Protein AF-A0A9E4HU16-F1 (afdb_monomer_lite)

Structure (mmCIF, N/CA/C/O backbone):
data_AF-A0A9E4HU16-F1
#
_entry.id   AF-A0A9E4HU16-F1
#
loop_
_atom_site.group_PDB
_atom_site.id
_atom_site.type_symbol
_atom_site.label_atom_id
_atom_site.label_alt_id
_atom_site.label_comp_id
_atom_site.label_asym_id
_atom_site.label_entity_id
_atom_site.label_seq_id
_atom_site.pdbx_PDB_ins_code
_atom_site.Cartn_x
_atom_site.Cartn_y
_atom_site.Cartn_z
_atom_site.occupancy
_atom_site.B_iso_or_equiv
_atom_site.auth_seq_id
_atom_site.auth_comp_id
_atom_site.auth_asym_id
_atom_site.auth_atom_id
_atom_site.pdbx_PDB_model_num
ATOM 1 N N . ALA A 1 1 ? -8.188 10.455 -8.832 1.00 62.94 1 ALA A N 1
ATOM 2 C CA . ALA A 1 1 ? -7.631 9.438 -7.920 1.00 62.94 1 ALA A CA 1
ATOM 3 C C . ALA A 1 1 ? -6.846 8.392 -8.711 1.00 62.94 1 ALA A C 1
ATOM 5 O O . ALA A 1 1 ? -5.662 8.218 -8.456 1.00 62.94 1 ALA A O 1
ATOM 6 N N . ASP A 1 2 ? -7.446 7.808 -9.746 1.00 85.00 2 ASP A N 1
ATOM 7 C CA . ASP A 1 2 ? -6.883 6.674 -10.497 1.00 85.00 2 ASP A CA 1
ATOM 8 C C . ASP A 1 2 ? -5.533 6.949 -11.166 1.00 85.00 2 ASP A C 1
ATOM 10 O O . ASP A 1 2 ? -4.651 6.102 -11.140 1.00 85.00 2 ASP A O 1
ATOM 14 N N . ILE A 1 3 ? -5.311 8.155 -11.699 1.00 92.81 3 ILE A N 1
ATOM 15 C CA . ILE A 1 3 ? -4.030 8.504 -12.338 1.00 92.81 3 ILE A CA 1
ATOM 16 C C . ILE A 1 3 ? -2.835 8.449 -11.373 1.00 92.81 3 ILE A C 1
ATOM 18 O O . ILE A 1 3 ? -1.717 8.156 -11.793 1.00 92.81 3 ILE A O 1
ATOM 22 N N . VAL A 1 4 ? -3.057 8.724 -10.084 1.00 92.12 4 VAL A N 1
ATOM 23 C CA . VAL A 1 4 ? -2.005 8.652 -9.059 1.00 92.12 4 VAL A CA 1
ATOM 24 C C . VAL A 1 4 ? -1.679 7.191 -8.766 1.00 92.12 4 VAL A C 1
ATOM 26 O O . VAL A 1 4 ? -0.508 6.826 -8.754 1.00 92.12 4 VAL A O 1
ATOM 29 N N . PHE A 1 5 ? -2.709 6.351 -8.640 1.00 90.31 5 PHE A N 1
ATOM 30 C CA . PHE A 1 5 ? -2.557 4.907 -8.477 1.00 90.31 5 PHE A CA 1
ATOM 31 C C . PHE A 1 5 ? -1.858 4.257 -9.681 1.00 90.31 5 PHE A C 1
ATOM 33 O O . PHE A 1 5 ? -0.846 3.585 -9.514 1.00 90.31 5 PHE A O 1
ATOM 40 N N . ILE A 1 6 ? -2.324 4.521 -10.907 1.00 94.44 6 ILE A N 1
ATOM 41 C CA . ILE A 1 6 ? -1.723 3.977 -12.137 1.00 94.44 6 ILE A CA 1
ATOM 42 C C . ILE A 1 6 ? -0.249 4.386 -12.240 1.00 94.44 6 ILE A C 1
ATOM 44 O O . ILE A 1 6 ? 0.606 3.561 -12.551 1.00 94.44 6 ILE A O 1
ATOM 48 N N . ARG A 1 7 ? 0.080 5.643 -11.917 1.00 96.06 7 ARG A N 1
ATOM 49 C CA . ARG A 1 7 ? 1.471 6.115 -11.891 1.00 96.06 7 ARG A CA 1
ATOM 50 C C . ARG A 1 7 ? 2.308 5.398 -10.831 1.00 96.06 7 ARG A C 1
ATOM 52 O O . ARG A 1 7 ? 3.453 5.057 -11.119 1.00 96.06 7 ARG A O 1
ATOM 59 N N . ALA A 1 8 ? 1.764 5.176 -9.635 1.00 96.12 8 ALA A N 1
ATOM 60 C CA . ALA A 1 8 ? 2.444 4.438 -8.573 1.00 96.12 8 ALA A CA 1
ATOM 61 C C . ALA A 1 8 ? 2.712 2.981 -8.988 1.00 96.12 8 ALA A C 1
ATOM 63 O O . ALA A 1 8 ? 3.816 2.486 -8.783 1.00 96.12 8 ALA A O 1
ATOM 64 N N . MET A 1 9 ? 1.761 2.338 -9.671 1.00 95.88 9 MET A N 1
ATOM 65 C CA . MET A 1 9 ? 1.931 0.988 -10.217 1.00 95.88 9 MET A CA 1
ATOM 66 C C . MET A 1 9 ? 2.984 0.930 -11.329 1.00 95.88 9 MET A C 1
ATOM 68 O O . MET A 1 9 ? 3.844 0.058 -11.311 1.00 95.88 9 MET A O 1
ATOM 72 N N . MET A 1 10 ? 2.995 1.890 -12.259 1.00 96.69 10 MET A N 1
ATOM 73 C CA . MET A 1 10 ? 4.057 1.967 -13.272 1.00 96.69 10 MET A CA 1
ATOM 74 C C . MET A 1 10 ? 5.441 2.179 -12.641 1.00 96.69 10 MET A C 1
ATOM 76 O O . MET A 1 10 ? 6.422 1.592 -13.089 1.00 96.69 10 MET A O 1
ATOM 80 N N . ARG A 1 11 ? 5.529 3.014 -11.597 1.00 96.69 11 ARG A N 1
ATOM 81 C CA . ARG A 1 11 ? 6.766 3.225 -10.833 1.00 96.69 11 ARG A CA 1
ATOM 82 C C . ARG A 1 11 ? 7.209 1.939 -10.137 1.00 96.69 11 ARG A C 1
ATOM 84 O O . ARG A 1 11 ? 8.390 1.630 -10.172 1.00 96.69 11 ARG A O 1
ATOM 91 N N . TYR A 1 12 ? 6.278 1.195 -9.548 1.00 97.56 12 TYR A N 1
ATOM 92 C CA . TYR A 1 12 ? 6.564 -0.067 -8.873 1.00 97.56 12 TYR A CA 1
ATOM 93 C C . TYR A 1 12 ? 7.216 -1.093 -9.807 1.00 97.56 12 TYR A C 1
ATOM 95 O O . TYR A 1 12 ? 8.215 -1.693 -9.426 1.00 97.56 12 TYR A O 1
ATOM 103 N N . GLU A 1 13 ? 6.724 -1.238 -11.041 1.00 98.00 13 GLU A N 1
ATOM 104 C CA . GLU A 1 13 ? 7.341 -2.130 -12.038 1.00 98.00 13 GLU A CA 1
ATOM 105 C C . GLU A 1 13 ? 8.783 -1.718 -12.380 1.00 98.00 13 GLU A C 1
ATOM 107 O O . GLU A 1 13 ? 9.663 -2.565 -12.527 1.00 98.00 13 GLU A O 1
ATOM 112 N N . ILE A 1 14 ? 9.054 -0.410 -12.455 1.00 97.38 14 ILE A N 1
ATOM 113 C CA . ILE A 1 14 ? 10.416 0.113 -12.646 1.00 97.38 14 ILE A CA 1
ATOM 114 C C . ILE A 1 14 ? 11.278 -0.189 -11.414 1.00 97.38 14 ILE A C 1
ATOM 116 O O . ILE A 1 14 ? 12.393 -0.687 -11.546 1.00 97.38 14 ILE A O 1
ATOM 120 N N . ASP A 1 15 ? 10.763 0.085 -10.217 1.00 98.00 15 ASP A N 1
ATOM 121 C CA . ASP A 1 15 ? 11.491 -0.113 -8.966 1.00 98.00 15 ASP A CA 1
ATOM 122 C C . ASP A 1 15 ? 11.804 -1.602 -8.724 1.00 98.00 15 ASP A C 1
ATOM 124 O O . ASP A 1 15 ? 12.876 -1.913 -8.214 1.00 98.00 15 ASP A O 1
ATOM 128 N N . LEU A 1 16 ? 10.936 -2.532 -9.144 1.00 98.00 16 LEU A N 1
ATOM 129 C CA . LEU A 1 16 ? 11.203 -3.977 -9.102 1.00 98.00 16 LEU A CA 1
ATOM 130 C C . LEU A 1 16 ? 12.386 -4.399 -9.980 1.00 98.00 16 LEU A C 1
ATOM 132 O O . LEU A 1 16 ? 13.098 -5.339 -9.634 1.00 98.00 16 LEU A O 1
ATOM 136 N N . ALA A 1 17 ? 12.583 -3.734 -11.120 1.00 97.50 17 ALA A N 1
ATOM 137 C CA . ALA A 1 17 ? 13.694 -4.023 -12.022 1.00 97.50 17 ALA A CA 1
ATOM 138 C C . ALA A 1 17 ? 15.024 -3.419 -11.537 1.00 97.50 17 ALA A C 1
ATOM 140 O O . ALA A 1 17 ? 16.090 -3.903 -11.915 1.00 97.50 17 ALA A O 1
ATOM 141 N N . LEU A 1 18 ? 14.967 -2.354 -10.729 1.00 97.50 18 LEU A N 1
ATOM 142 C CA . LEU A 1 18 ? 16.139 -1.588 -10.291 1.00 97.50 18 LEU A CA 1
ATOM 143 C C . LEU A 1 18 ? 16.584 -1.900 -8.857 1.00 97.50 18 LEU A C 1
ATOM 145 O O . LEU A 1 18 ? 17.764 -1.749 -8.542 1.00 97.50 18 LEU A O 1
ATOM 149 N N . PHE A 1 19 ? 15.663 -2.316 -7.989 1.00 96.06 19 PHE A N 1
ATOM 150 C CA . PHE A 1 19 ? 15.883 -2.453 -6.550 1.00 96.06 19 PHE A CA 1
ATOM 151 C C . PHE A 1 19 ? 15.351 -3.784 -6.006 1.00 96.06 19 PHE A C 1
ATOM 153 O O . PHE A 1 19 ? 14.831 -4.635 -6.724 1.00 96.06 19 PHE A O 1
ATOM 160 N N . SER A 1 20 ? 15.484 -3.975 -4.691 1.00 96.94 20 SER A N 1
ATOM 161 C CA . SER A 1 20 ? 14.874 -5.120 -4.010 1.00 96.94 20 SER A CA 1
ATOM 162 C C . SER A 1 20 ? 13.345 -5.019 -3.985 1.00 96.94 20 SER A C 1
ATOM 164 O O . SER A 1 20 ? 12.775 -3.928 -3.932 1.00 96.94 20 SER A O 1
ATOM 166 N N . VAL A 1 21 ? 12.672 -6.173 -3.918 1.00 97.19 21 VAL A N 1
ATOM 167 C CA . VAL A 1 21 ? 11.207 -6.249 -3.752 1.00 97.19 21 VAL A CA 1
ATOM 168 C C . VAL A 1 21 ? 10.741 -5.484 -2.511 1.00 97.19 21 VAL A C 1
ATOM 170 O O . VAL A 1 21 ? 9.700 -4.829 -2.537 1.00 97.19 21 VAL A O 1
ATOM 173 N N . GLU A 1 22 ? 11.520 -5.543 -1.429 1.00 98.00 22 GLU A N 1
ATOM 174 C CA . GLU A 1 22 ? 11.253 -4.823 -0.182 1.00 98.00 22 GLU A CA 1
ATOM 175 C C . GLU A 1 22 ? 11.177 -3.307 -0.423 1.00 98.00 22 GLU A C 1
ATOM 177 O O . GLU A 1 22 ? 10.248 -2.634 0.021 1.00 98.00 22 GLU A O 1
ATOM 182 N N . GLU A 1 23 ? 12.146 -2.766 -1.160 1.00 97.56 23 GLU A N 1
ATOM 183 C CA . GLU A 1 23 ? 12.249 -1.338 -1.448 1.00 97.56 23 GLU A C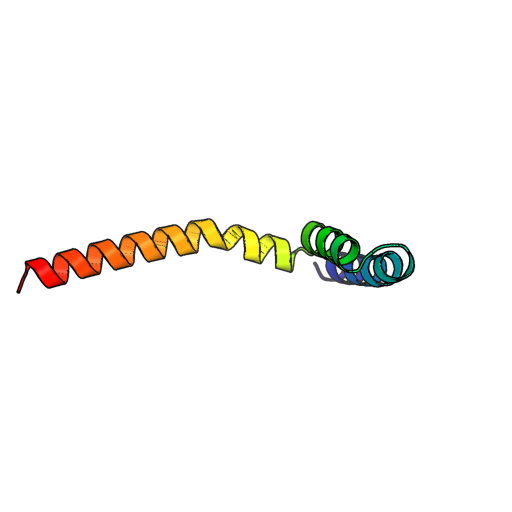A 1
ATOM 184 C C . GLU A 1 23 ? 11.177 -0.864 -2.428 1.00 97.56 23 GLU A C 1
ATOM 186 O O . GLU A 1 23 ? 10.496 0.121 -2.143 1.00 97.56 23 GLU A O 1
ATOM 191 N N . ALA A 1 24 ? 10.929 -1.622 -3.499 1.00 98.00 24 ALA A N 1
ATOM 192 C CA . ALA A 1 24 ? 9.840 -1.342 -4.431 1.00 98.00 24 ALA A CA 1
ATOM 193 C C . ALA A 1 24 ? 8.477 -1.296 -3.715 1.00 98.00 24 ALA A C 1
ATOM 195 O O . ALA A 1 24 ? 7.676 -0.385 -3.932 1.00 98.00 24 ALA A O 1
ATOM 196 N N . ARG A 1 25 ? 8.221 -2.236 -2.794 1.00 96.44 25 ARG A N 1
ATOM 197 C CA . ARG A 1 25 ? 6.983 -2.256 -1.999 1.00 96.44 25 ARG A CA 1
ATOM 198 C C . ARG A 1 25 ? 6.885 -1.086 -1.030 1.00 96.44 25 ARG A C 1
ATOM 200 O O . ARG A 1 25 ? 5.810 -0.502 -0.922 1.00 96.44 25 ARG A O 1
ATOM 207 N N . ARG A 1 26 ? 7.974 -0.722 -0.343 1.00 97.00 26 ARG A N 1
ATOM 208 C CA . ARG A 1 26 ? 7.991 0.465 0.531 1.00 97.00 26 ARG A CA 1
ATOM 209 C C . ARG A 1 26 ? 7.635 1.731 -0.249 1.00 97.00 26 ARG A C 1
ATOM 211 O O . ARG A 1 26 ? 6.794 2.502 0.211 1.00 97.00 26 ARG A O 1
ATOM 218 N N . ASN A 1 27 ? 8.209 1.903 -1.438 1.00 96.50 27 ASN A N 1
ATOM 219 C CA . ASN A 1 27 ? 7.918 3.043 -2.305 1.00 96.50 27 ASN A CA 1
ATOM 220 C C . ASN A 1 27 ? 6.458 3.046 -2.776 1.00 96.50 27 ASN A C 1
ATOM 222 O O . ASN A 1 27 ? 5.797 4.083 -2.703 1.00 96.50 27 ASN A O 1
ATOM 226 N N . LEU A 1 28 ? 5.930 1.891 -3.202 1.00 96.81 28 LEU A N 1
ATOM 227 C CA . LEU A 1 28 ? 4.532 1.757 -3.622 1.00 96.81 28 LEU A CA 1
ATOM 228 C C . LEU A 1 28 ? 3.562 2.096 -2.485 1.00 96.81 28 LEU A C 1
ATOM 230 O O . LEU A 1 28 ? 2.664 2.905 -2.686 1.00 96.81 28 LEU A O 1
ATOM 234 N N . VAL A 1 29 ? 3.766 1.546 -1.284 1.00 96.25 29 VAL A N 1
ATOM 235 C CA . VAL A 1 29 ? 2.927 1.844 -0.106 1.00 96.25 29 VAL A CA 1
ATOM 236 C C . VAL A 1 29 ? 2.969 3.333 0.249 1.00 96.25 29 VAL A C 1
ATOM 238 O O . VAL A 1 29 ? 1.956 3.902 0.649 1.00 96.25 29 VAL A O 1
ATOM 241 N N . GLY A 1 30 ? 4.123 3.982 0.073 1.00 95.31 30 GLY A N 1
ATOM 242 C CA . GLY A 1 30 ? 4.270 5.420 0.280 1.00 95.31 30 GLY A CA 1
ATOM 243 C C . GLY A 1 30 ? 3.555 6.285 -0.763 1.00 95.31 30 GLY A C 1
ATOM 244 O O . GLY A 1 30 ? 3.222 7.426 -0.454 1.00 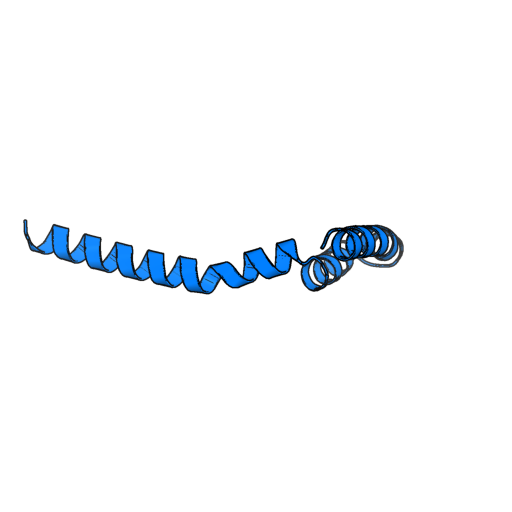95.31 30 GLY A O 1
ATOM 245 N N . ALA A 1 31 ? 3.300 5.775 -1.970 1.00 94.50 31 ALA A N 1
ATOM 246 C CA . ALA A 1 31 ? 2.732 6.539 -3.085 1.00 94.50 31 ALA A CA 1
ATOM 247 C C . ALA A 1 31 ? 1.269 6.193 -3.414 1.00 94.50 31 ALA A C 1
ATOM 249 O O . ALA A 1 31 ? 0.568 7.029 -3.984 1.00 94.50 31 ALA A O 1
ATOM 250 N N . ASP A 1 32 ? 0.808 4.986 -3.084 1.00 94.50 32 ASP A N 1
ATOM 251 C CA . ASP A 1 32 ? -0.553 4.527 -3.352 1.00 94.50 32 ASP A CA 1
ATOM 252 C C . ASP A 1 32 ? -1.572 5.203 -2.407 1.00 94.50 32 ASP A C 1
ATOM 254 O O . ASP A 1 32 ? -1.543 4.971 -1.192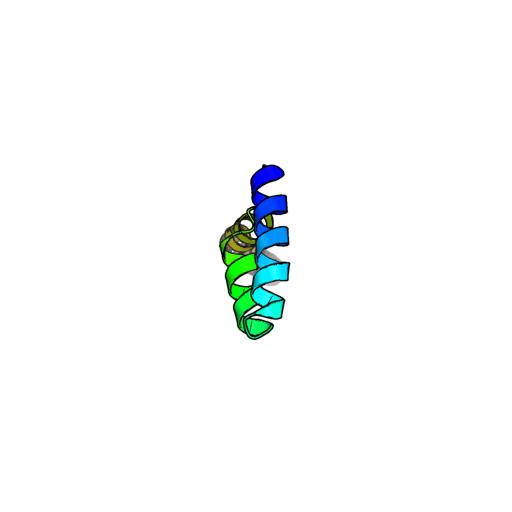 1.00 94.50 32 ASP A O 1
ATOM 258 N N . PRO A 1 33 ? -2.529 5.994 -2.938 1.00 93.06 33 PRO A N 1
ATOM 259 C CA . PRO A 1 33 ? -3.568 6.623 -2.128 1.00 93.06 33 PRO A CA 1
ATOM 260 C C . PRO A 1 33 ? -4.428 5.626 -1.338 1.00 93.06 33 PRO A C 1
ATOM 262 O O . PRO A 1 33 ? -4.917 5.964 -0.259 1.00 93.06 33 PRO A O 1
ATOM 265 N N . GLN A 1 34 ? -4.635 4.410 -1.854 1.00 92.06 34 GLN A N 1
ATOM 266 C CA . GLN A 1 34 ? -5.448 3.393 -1.183 1.00 92.06 34 GLN A CA 1
ATOM 267 C C . GLN A 1 34 ? -4.710 2.798 0.017 1.00 92.06 34 GLN A C 1
ATOM 269 O O . GLN A 1 34 ? -5.290 2.703 1.101 1.00 92.06 34 GLN A O 1
ATOM 274 N N . ALA A 1 35 ? -3.424 2.470 -0.135 1.00 93.69 35 ALA A N 1
ATOM 275 C CA . ALA A 1 35 ? -2.572 2.054 0.974 1.00 93.69 35 ALA A CA 1
ATOM 276 C C . ALA A 1 35 ? -2.497 3.123 2.077 1.00 93.69 35 ALA A C 1
ATOM 278 O O . ALA A 1 35 ? -2.657 2.805 3.258 1.00 93.69 35 ALA A O 1
ATOM 279 N N . GLN A 1 36 ? -2.330 4.398 1.710 1.00 94.94 36 GLN A N 1
ATOM 280 C CA . GLN A 1 36 ? -2.324 5.501 2.676 1.00 94.94 36 GLN A CA 1
ATOM 281 C C . GLN A 1 36 ? -3.657 5.628 3.425 1.00 94.94 36 GLN A C 1
ATOM 283 O O . GLN A 1 36 ? -3.668 5.775 4.651 1.00 94.94 36 GLN A O 1
ATOM 288 N N . LEU A 1 37 ? -4.786 5.528 2.712 1.00 94.94 37 LEU A N 1
ATOM 289 C CA . LEU A 1 37 ? -6.107 5.531 3.336 1.00 94.94 37 LEU A CA 1
ATOM 290 C C . LEU A 1 37 ? -6.248 4.363 4.317 1.00 94.94 37 LEU A C 1
ATOM 292 O O . LEU A 1 37 ? -6.647 4.581 5.458 1.00 94.94 37 LEU A O 1
ATOM 296 N N . ALA A 1 38 ? -5.873 3.147 3.920 1.00 96.19 38 ALA 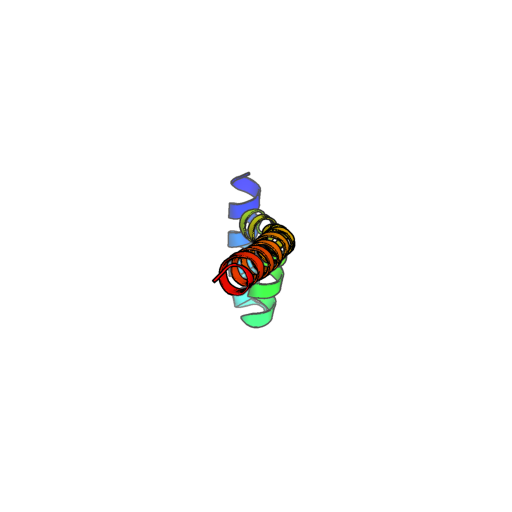A N 1
ATOM 297 C CA . ALA A 1 38 ? -5.930 1.977 4.793 1.00 96.19 38 ALA A CA 1
ATOM 298 C C . ALA A 1 38 ? -5.093 2.165 6.071 1.00 96.19 38 ALA A C 1
ATOM 300 O O . ALA A 1 38 ? -5.573 1.882 7.170 1.00 96.19 38 ALA A O 1
ATOM 301 N N . LEU A 1 39 ? -3.880 2.716 5.953 1.00 96.38 39 LEU A N 1
ATOM 302 C CA . LEU A 1 39 ? -3.017 3.013 7.100 1.00 96.38 39 LEU A CA 1
ATOM 303 C C . LEU A 1 39 ? -3.655 4.035 8.054 1.00 96.38 39 LEU A C 1
ATOM 305 O O . LEU A 1 39 ? -3.527 3.912 9.273 1.00 96.38 39 LEU A O 1
ATOM 309 N N . SER A 1 40 ? -4.398 5.009 7.521 1.00 96.50 40 SER A N 1
ATOM 310 C CA . SER A 1 40 ? -5.083 6.023 8.333 1.00 96.50 40 SER A CA 1
ATOM 311 C C . SER A 1 40 ? -6.224 5.467 9.201 1.00 96.50 40 SER A C 1
ATOM 313 O O . SER A 1 40 ? -6.632 6.121 10.161 1.00 96.50 40 SER A O 1
ATOM 315 N N . LEU A 1 41 ? -6.717 4.254 8.915 1.00 97.94 41 LEU A N 1
ATOM 316 C CA . LEU A 1 41 ? -7.822 3.625 9.648 1.00 97.94 41 LEU A CA 1
ATOM 317 C C . LEU A 1 41 ? -7.374 2.903 10.929 1.00 97.94 41 LEU A C 1
ATOM 319 O O . LEU A 1 41 ? -8.202 2.654 11.809 1.00 97.94 41 LEU A O 1
ATOM 323 N N . PHE A 1 42 ? -6.081 2.594 11.093 1.00 97.25 42 PHE A N 1
ATOM 324 C CA . PHE A 1 42 ? -5.583 1.881 12.280 1.00 97.25 42 PHE A CA 1
ATOM 325 C C . PHE A 1 42 ? -5.893 2.582 13.615 1.00 97.25 42 PHE A C 1
ATOM 327 O O . PHE A 1 42 ? -6.372 1.906 14.530 1.00 97.25 42 PHE A O 1
ATOM 334 N N . PRO A 1 43 ? -5.713 3.911 13.761 1.00 97.25 43 PRO A N 1
ATOM 335 C CA . PRO A 1 43 ? -6.087 4.609 14.989 1.00 97.25 43 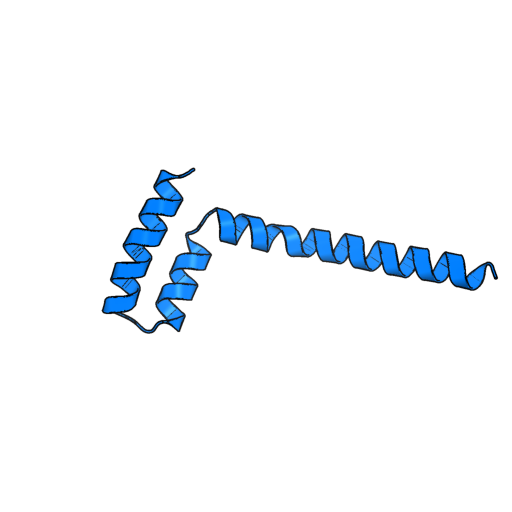PRO A CA 1
ATOM 336 C C . PRO A 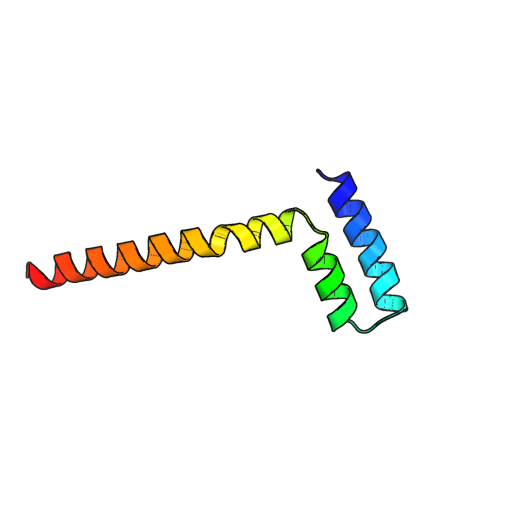1 43 ? -7.575 4.475 15.322 1.00 97.25 43 PRO A C 1
ATOM 338 O O . PRO A 1 43 ? -7.952 4.393 16.490 1.00 97.25 43 PRO A O 1
ATOM 341 N N . GLU A 1 44 ? -8.446 4.458 14.312 1.00 96.44 44 GLU A N 1
ATOM 342 C CA . GLU A 1 44 ? -9.876 4.256 14.527 1.00 96.44 44 GLU A CA 1
ATOM 343 C C . GLU A 1 44 ? -10.196 2.824 14.941 1.00 96.44 44 GLU A C 1
ATOM 345 O O . GLU A 1 44 ? -10.907 2.623 15.929 1.00 96.44 44 GLU A O 1
ATOM 350 N N . ALA A 1 45 ? -9.613 1.841 14.256 1.00 96.81 45 ALA A N 1
ATOM 351 C CA . ALA A 1 45 ? -9.736 0.437 14.623 1.00 96.81 45 ALA A CA 1
ATOM 352 C C . ALA A 1 45 ? -9.302 0.203 16.081 1.00 96.81 45 ALA A C 1
ATOM 354 O O . ALA A 1 45 ? -10.000 -0.471 16.840 1.00 96.81 45 ALA A O 1
ATOM 355 N N . GLU A 1 46 ? -8.211 0.835 16.521 1.00 97.06 46 GLU A N 1
ATOM 356 C CA . GLU A 1 46 ? -7.759 0.762 17.908 1.00 97.06 46 GLU A CA 1
ATOM 357 C C . GLU A 1 46 ? -8.765 1.396 18.884 1.00 97.06 46 GLU A C 1
ATOM 359 O O . GLU A 1 46 ? -9.086 0.806 19.923 1.00 97.06 46 GLU A O 1
ATOM 364 N N . ARG A 1 47 ? -9.317 2.574 18.560 1.00 96.19 47 ARG A N 1
ATOM 365 C CA . ARG A 1 47 ? -10.358 3.215 19.386 1.00 96.19 47 ARG A CA 1
ATOM 366 C C . ARG A 1 47 ? -11.586 2.318 19.537 1.00 96.19 47 ARG A C 1
ATOM 368 O O . ARG A 1 47 ? -12.099 2.179 20.653 1.00 96.19 47 ARG A O 1
ATOM 375 N N . LEU A 1 48 ? -12.046 1.710 18.444 1.00 95.88 48 LEU A N 1
ATOM 376 C CA . LEU A 1 48 ? -13.188 0.794 18.438 1.00 95.88 48 LEU A CA 1
ATOM 377 C C . LEU A 1 48 ? -12.895 -0.466 19.260 1.00 95.88 48 LEU A C 1
ATOM 379 O O . LEU A 1 48 ? -13.709 -0.846 20.103 1.00 95.88 48 LEU A O 1
ATOM 383 N N . LEU A 1 49 ? -11.702 -1.047 19.114 1.00 95.88 49 LEU A N 1
ATOM 384 C CA . LEU A 1 49 ? -11.261 -2.202 19.896 1.00 95.88 49 LEU A CA 1
ATOM 385 C C . LEU A 1 49 ? -11.230 -1.895 21.401 1.00 95.88 49 LEU A C 1
ATOM 387 O O . LEU A 1 49 ? -11.758 -2.662 22.210 1.00 95.88 49 LEU A O 1
ATOM 391 N N . ARG A 1 50 ? -10.673 -0.743 21.800 1.00 95.44 50 ARG A N 1
ATOM 392 C CA . ARG A 1 50 ? -10.656 -0.300 23.207 1.00 95.44 50 ARG A CA 1
ATOM 393 C C . ARG A 1 50 ? -12.063 -0.034 23.753 1.00 95.44 50 ARG A C 1
ATOM 395 O O . ARG A 1 50 ? -12.302 -0.228 24.945 1.00 95.44 50 ARG A O 1
ATOM 402 N N . ARG A 1 51 ? -13.000 0.450 22.929 1.00 93.94 51 ARG A N 1
ATOM 403 C CA . ARG A 1 51 ? -14.407 0.640 23.330 1.00 93.94 51 ARG A CA 1
ATOM 404 C C . ARG A 1 51 ? -15.108 -0.702 23.532 1.00 93.94 51 ARG A C 1
ATOM 406 O O . ARG A 1 51 ? -15.731 -0.884 24.571 1.00 93.94 51 ARG A O 1
ATOM 413 N N . SER A 1 52 ? -14.948 -1.633 22.592 1.00 93.25 52 SER A N 1
ATOM 414 C CA . SER A 1 52 ? -15.497 -2.992 22.678 1.00 93.25 52 SER A CA 1
ATOM 415 C C . SER A 1 52 ? -15.062 -3.699 23.967 1.00 93.25 52 SER A C 1
ATOM 417 O O . SER A 1 52 ? -15.905 -4.174 24.723 1.00 93.25 52 SER A O 1
ATOM 419 N N . ARG A 1 53 ? -13.765 -3.650 24.304 1.00 90.81 53 ARG A N 1
ATOM 420 C CA . ARG A 1 53 ? -13.237 -4.237 25.551 1.00 90.81 53 ARG A CA 1
ATOM 421 C C . ARG A 1 53 ? -13.864 -3.646 26.817 1.00 90.81 53 ARG A C 1
ATOM 423 O O . ARG A 1 53 ? -14.148 -4.380 27.756 1.00 90.81 53 ARG A O 1
ATOM 430 N N . ARG A 1 54 ? -14.107 -2.330 26.844 1.00 83.62 54 ARG A N 1
ATOM 431 C CA . ARG A 1 54 ? -14.764 -1.657 27.979 1.00 83.62 54 ARG A CA 1
ATOM 432 C C . ARG A 1 54 ? -16.251 -2.002 28.082 1.00 83.62 54 ARG A C 1
ATOM 434 O O . ARG A 1 54 ? -16.739 -2.208 29.185 1.00 83.62 54 ARG A O 1
ATOM 441 N N . GLY A 1 55 ? -16.946 -2.106 26.949 1.00 74.19 55 GLY A N 1
ATOM 442 C CA . GLY A 1 55 ? -18.335 -2.568 26.903 1.00 74.19 55 GLY A CA 1
ATOM 443 C C . GLY A 1 55 ? -18.481 -4.020 27.367 1.00 74.19 55 GLY A C 1
ATOM 444 O O . GLY A 1 55 ? -19.360 -4.312 28.167 1.00 74.19 55 GLY A O 1
ATOM 445 N N . GLY A 1 56 ? -17.572 -4.908 26.952 1.00 66.50 56 GLY A N 1
ATOM 446 C CA . GLY A 1 56 ? -17.547 -6.304 27.402 1.00 66.50 56 GLY A CA 1
ATOM 447 C C . GLY A 1 56 ? -17.287 -6.460 28.905 1.00 66.50 56 GLY A C 1
ATOM 448 O O . GLY A 1 56 ? -17.933 -7.276 29.553 1.00 66.50 56 GLY A O 1
ATOM 449 N N . ALA A 1 57 ? -16.409 -5.634 29.483 1.00 59.72 57 ALA A N 1
ATOM 450 C CA . ALA A 1 57 ? -16.156 -5.629 30.926 1.00 59.72 57 ALA A CA 1
ATOM 451 C C . ALA A 1 57 ? -17.367 -5.137 31.746 1.00 59.72 57 ALA A C 1
ATOM 453 O O . ALA A 1 57 ? -17.640 -5.680 32.812 1.00 59.72 57 ALA A O 1
ATOM 454 N N . ALA A 1 58 ? -18.120 -4.151 31.244 1.00 57.78 58 ALA A N 1
ATOM 455 C CA . ALA A 1 58 ? -19.337 -3.667 31.901 1.00 57.78 58 ALA A CA 1
ATOM 456 C C . ALA A 1 58 ? -20.486 -4.694 31.859 1.00 57.78 58 ALA A C 1
ATOM 458 O O . ALA A 1 58 ? -21.249 -4.789 32.814 1.00 57.78 58 ALA A O 1
ATOM 459 N N . VAL A 1 59 ? -20.585 -5.492 30.788 1.00 57.25 59 VAL A N 1
ATOM 460 C CA . VAL A 1 59 ? -21.569 -6.587 30.684 1.00 57.25 59 VAL A CA 1
ATOM 461 C C . VAL A 1 59 ? -21.200 -7.764 31.596 1.00 57.25 59 VAL A C 1
ATOM 463 O O . VAL A 1 59 ? -22.090 -8.374 32.175 1.00 57.25 59 VAL A O 1
ATOM 466 N N . ALA A 1 60 ? -19.907 -8.056 31.778 1.00 54.09 60 ALA A N 1
ATOM 467 C CA . ALA A 1 60 ? -19.441 -9.117 32.676 1.00 54.09 60 ALA A CA 1
ATOM 468 C C . ALA A 1 60 ? -19.528 -8.753 34.173 1.00 54.09 60 ALA A C 1
ATOM 470 O O . ALA A 1 60 ? -19.672 -9.643 34.997 1.00 54.09 60 ALA A O 1
ATOM 471 N N . ALA A 1 61 ? -19.447 -7.467 34.534 1.00 53.22 61 ALA A N 1
ATOM 472 C CA . ALA A 1 61 ? -19.567 -6.999 35.922 1.00 53.22 61 ALA A CA 1
ATOM 473 C C . ALA A 1 61 ? -21.023 -6.782 36.389 1.00 53.22 61 ALA A C 1
ATOM 475 O O . ALA A 1 61 ? -21.252 -6.485 37.560 1.00 53.22 61 ALA A O 1
ATOM 476 N N . GLY A 1 62 ? -21.991 -6.876 35.472 1.00 54.88 62 GLY A N 1
ATOM 477 C CA . GLY A 1 62 ? -23.429 -6.813 35.754 1.00 54.88 62 GLY A CA 1
ATOM 478 C C . GLY A 1 62 ? -24.121 -8.181 35.794 1.00 54.88 62 GLY A C 1
ATOM 479 O O . GLY A 1 62 ? -25.351 -8.212 35.774 1.00 54.88 62 GLY A O 1
ATOM 480 N N . GLN A 1 63 ? -23.351 -9.277 35.800 1.00 47.56 63 GLN A N 1
ATOM 481 C CA . GLN A 1 63 ? -23.814 -10.655 36.014 1.00 47.56 63 GLN A CA 1
ATOM 482 C C . GLN A 1 63 ? -23.324 -11.175 37.362 1.00 47.56 63 GLN A C 1
ATOM 484 O O . GLN A 1 63 ? -22.157 -10.882 37.710 1.00 47.56 63 GLN A O 1
#

Radius of gyration: 19.39 Å; chains: 1; bounding box: 40×20×49 Å

pLDDT: mean 89.6, std 13.93, range [47.56, 98.0]

Sequence (63 aa):
ADIVFIRAMMRYEIDLALFSVEEARRNLVGADPQAQLALSLFPEAERLLRRSRRGGAAVAAGQ

Foldseek 3Di:
DVVQLVVLVVQLVVCVVVHPNVVSVVSSCVRHPVSVVVVVCVVVVVVVVVVVVVVVVVVVVVD

Secondary structure (DSSP, 8-state):
-HHHHHHHHHHHHHHHHHS-HHHHHHHHHHH-HHHHHHHHTHHHHHHHHHHHHHHHHHHHTT-